Protein AF-A0A6V8NMH9-F1 (afdb_monomer_lite)

Foldseek 3Di:
DFDWDAAPQVRDIDGPDHQLRNQVVVVHHSDDDDPPHPVVVVVVVVVVVVVVVVVVVVVVVVVVVVVVVDDDPPDDD

pLDDT: mean 77.18, std 13.28, range [45.22, 97.69]

Organism: NCBI:txid2754717

Sequence (77 aa):
MAHKVYCPVCGIVHEKTACPSQRIAAGEPPYGYPDSSPIKESVKELTLAVRELALQIELLREELKRFMKEPGKNSTD

Structure (mmCIF, N/CA/C/O backbone):
data_AF-A0A6V8NMH9-F1
#
_entry.id   AF-A0A6V8NMH9-F1
#
loop_
_atom_site.group_PDB
_atom_site.id
_atom_site.type_symbol
_atom_site.label_atom_id
_atom_site.label_alt_id
_atom_site.label_comp_id
_atom_site.label_asym_id
_atom_site.label_entity_id
_atom_site.label_seq_id
_atom_site.pdbx_PDB_ins_code
_atom_site.Cartn_x
_atom_site.Cartn_y
_atom_site.Cartn_z
_atom_site.occupancy
_atom_site.B_iso_or_equiv
_atom_site.auth_seq_id
_atom_site.auth_comp_id
_atom_site.auth_asym_id
_atom_site.auth_atom_id
_atom_site.pdbx_PDB_model_num
ATOM 1 N N . MET A 1 1 ? 13.895 0.179 -36.071 1.00 48.78 1 MET A N 1
ATOM 2 C CA . MET A 1 1 ? 12.475 0.584 -35.945 1.00 48.78 1 MET A CA 1
ATOM 3 C C . MET A 1 1 ? 12.013 0.330 -34.513 1.00 48.78 1 MET A C 1
ATOM 5 O O . MET A 1 1 ? 12.295 -0.742 -33.989 1.00 48.78 1 MET A O 1
ATOM 9 N N . ALA A 1 2 ? 11.401 1.310 -33.841 1.00 56.75 2 ALA A N 1
ATOM 10 C CA . ALA A 1 2 ? 10.862 1.135 -32.489 1.00 56.75 2 ALA A CA 1
ATOM 11 C C . ALA A 1 2 ? 9.410 0.628 -32.562 1.00 56.75 2 ALA A C 1
ATOM 13 O O . ALA A 1 2 ? 8.587 1.237 -33.240 1.00 56.75 2 ALA A O 1
ATOM 14 N N . HIS A 1 3 ? 9.102 -0.494 -31.902 1.00 62.31 3 HIS A N 1
ATOM 15 C CA . HIS A 1 3 ? 7.734 -1.015 -31.817 1.00 62.31 3 HIS A CA 1
ATOM 16 C C . HIS A 1 3 ? 6.899 -0.136 -30.874 1.00 62.31 3 HIS A C 1
ATOM 18 O O . HIS A 1 3 ? 7.260 0.052 -29.710 1.00 62.31 3 HIS A O 1
ATOM 24 N N . LYS A 1 4 ? 5.796 0.407 -31.397 1.00 75.19 4 LYS A N 1
ATOM 25 C CA . LYS A 1 4 ? 4.815 1.219 -30.669 1.00 75.19 4 LYS A CA 1
ATOM 26 C C . LYS A 1 4 ? 3.653 0.335 -30.205 1.00 75.19 4 LYS A C 1
ATOM 28 O O . LYS A 1 4 ? 3.124 -0.425 -31.010 1.00 75.19 4 LYS A O 1
ATOM 33 N N . VAL A 1 5 ? 3.266 0.431 -28.933 1.00 72.62 5 VAL A N 1
ATOM 34 C CA . VAL A 1 5 ? 2.188 -0.364 -28.316 1.00 72.62 5 VAL A CA 1
ATOM 35 C C . VAL A 1 5 ? 1.147 0.575 -27.707 1.00 72.62 5 VAL A C 1
ATOM 37 O O . VAL A 1 5 ? 1.492 1.504 -26.979 1.00 72.62 5 VAL A O 1
ATOM 40 N N . TYR A 1 6 ? -0.130 0.348 -28.012 1.00 78.56 6 TYR A N 1
ATOM 41 C CA . TYR A 1 6 ? -1.244 1.093 -27.422 1.00 78.56 6 TYR A CA 1
ATOM 42 C C . TYR A 1 6 ? -1.510 0.627 -25.981 1.00 78.56 6 TYR A C 1
ATOM 44 O O . TYR A 1 6 ? -1.655 -0.571 -25.739 1.00 78.56 6 TYR A O 1
ATOM 52 N N . CYS A 1 7 ? -1.583 1.562 -25.028 1.00 77.25 7 CYS A N 1
ATOM 53 C CA . CYS A 1 7 ? -1.931 1.283 -23.634 1.00 77.25 7 CYS A 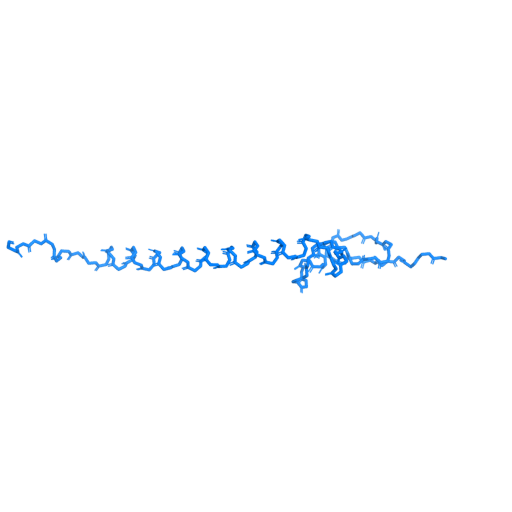CA 1
ATOM 54 C C . CYS A 1 7 ? -3.437 1.553 -23.412 1.00 77.25 7 CYS A C 1
ATOM 56 O O . CYS A 1 7 ? -3.835 2.715 -23.336 1.00 77.25 7 CYS A O 1
ATOM 58 N N . PRO A 1 8 ? -4.293 0.518 -23.254 1.00 74.25 8 PRO A N 1
ATOM 59 C CA . PRO A 1 8 ? -5.734 0.695 -23.034 1.00 74.25 8 PRO A CA 1
ATOM 60 C C . PRO A 1 8 ? -6.073 1.282 -21.656 1.00 74.25 8 PRO A C 1
ATOM 62 O O . PRO A 1 8 ? -7.216 1.643 -21.412 1.00 74.25 8 PRO A O 1
ATOM 65 N N . VAL A 1 9 ? -5.091 1.379 -20.753 1.00 72.38 9 VAL A N 1
ATOM 66 C CA . VAL A 1 9 ? -5.277 1.929 -19.404 1.00 72.38 9 VAL A CA 1
ATOM 67 C C . VAL A 1 9 ? -5.199 3.459 -19.401 1.00 72.38 9 VAL A C 1
ATOM 69 O O . VAL A 1 9 ? -5.958 4.099 -18.684 1.00 72.38 9 VAL A O 1
ATOM 72 N N . CYS A 1 10 ? -4.307 4.061 -20.197 1.00 79.62 10 CYS A N 1
ATOM 73 C CA . CYS A 1 10 ? -4.160 5.522 -20.272 1.00 79.62 10 CYS A CA 1
ATOM 74 C C . CYS A 1 10 ? -4.549 6.123 -21.635 1.00 79.62 10 CYS A C 1
ATOM 76 O O . CYS A 1 10 ? -4.583 7.342 -21.769 1.00 79.62 10 CYS A O 1
ATOM 78 N N . GLY A 1 11 ? -4.834 5.295 -22.646 1.00 78.88 11 GLY A N 1
ATOM 79 C CA . GLY A 1 11 ? -5.258 5.734 -23.978 1.00 78.88 11 GLY A CA 1
ATOM 80 C C . GLY A 1 11 ? -4.138 6.273 -24.876 1.00 78.88 11 GLY A C 1
ATOM 81 O O . GLY A 1 11 ? -4.434 6.839 -25.926 1.00 78.88 11 GLY A O 1
ATOM 82 N N . ILE A 1 12 ? -2.865 6.106 -24.496 1.00 80.06 12 ILE A N 1
ATOM 83 C CA . ILE A 1 12 ? -1.695 6.640 -25.213 1.00 80.06 12 ILE A CA 1
ATOM 84 C C . ILE A 1 12 ? -0.887 5.499 -25.853 1.00 80.06 12 ILE A C 1
ATOM 86 O O . ILE A 1 12 ? -0.867 4.364 -25.373 1.00 80.06 12 ILE A O 1
ATOM 90 N N . VAL A 1 13 ? -0.218 5.792 -26.972 1.00 77.88 13 VAL A N 1
ATOM 91 C CA . VAL A 1 13 ? 0.714 4.874 -27.641 1.00 77.88 13 VAL A CA 1
ATOM 92 C C . VAL A 1 13 ? 2.130 5.094 -27.105 1.00 77.88 13 VAL A C 1
ATOM 94 O O . VAL A 1 13 ? 2.660 6.199 -27.196 1.00 77.88 13 VAL A O 1
ATOM 97 N N . HIS A 1 14 ? 2.759 4.037 -26.589 1.00 72.81 14 HIS A N 1
ATOM 98 C CA . HIS A 1 14 ? 4.098 4.077 -25.996 1.00 72.81 14 HIS A CA 1
ATOM 99 C C . HIS A 1 14 ? 5.130 3.365 -26.873 1.00 72.81 14 HIS A C 1
ATOM 101 O O . HIS A 1 14 ? 4.821 2.382 -27.549 1.00 72.81 14 HIS A O 1
ATOM 107 N N . GLU A 1 15 ? 6.377 3.835 -26.851 1.00 66.25 15 GLU A N 1
ATOM 108 C CA . GLU A 1 15 ? 7.496 3.136 -27.483 1.00 66.25 15 GLU A CA 1
ATOM 109 C C . GLU A 1 15 ? 8.052 2.079 -26.514 1.00 66.25 15 GLU A C 1
ATOM 111 O O . GLU A 1 15 ? 8.677 2.397 -25.508 1.00 66.25 15 GLU A O 1
ATOM 116 N N . LYS A 1 16 ? 7.814 0.803 -26.840 1.00 63.41 16 LYS A N 1
ATOM 117 C CA . LYS A 1 16 ? 8.394 -0.414 -26.237 1.00 63.41 16 LYS A CA 1
ATOM 118 C C . LYS A 1 16 ? 8.098 -0.770 -24.771 1.00 63.41 16 LYS A C 1
ATOM 120 O O . LYS A 1 16 ? 8.247 -1.946 -24.451 1.00 63.41 16 LYS A O 1
ATOM 125 N N . THR A 1 17 ? 7.697 0.141 -23.889 1.00 63.69 17 THR A N 1
ATOM 126 C CA . THR A 1 17 ? 7.494 -0.176 -22.459 1.00 63.69 17 THR A CA 1
ATOM 127 C C . THR A 1 17 ? 6.030 -0.111 -22.037 1.00 63.69 17 THR A C 1
ATOM 129 O O . THR A 1 17 ? 5.273 0.741 -22.504 1.00 63.69 17 THR A O 1
ATOM 132 N N . ALA A 1 18 ? 5.625 -1.025 -21.144 1.00 64.38 18 ALA A N 1
ATOM 133 C CA . ALA A 1 18 ? 4.333 -0.934 -20.474 1.00 64.38 18 ALA A CA 1
ATOM 134 C C . ALA A 1 18 ? 4.246 0.427 -19.773 1.00 64.38 18 ALA A C 1
ATOM 136 O O . ALA A 1 18 ? 5.139 0.795 -19.002 1.00 64.38 18 ALA A O 1
ATOM 137 N N . CYS A 1 19 ? 3.189 1.180 -20.080 1.00 74.94 19 CYS A N 1
ATOM 138 C CA . CYS A 1 19 ? 2.941 2.488 -19.486 1.00 74.94 19 CYS A CA 1
ATOM 139 C C . CYS A 1 19 ? 2.874 2.324 -17.951 1.00 74.94 19 CYS A C 1
ATOM 141 O O . CYS A 1 19 ? 2.377 1.295 -17.480 1.00 74.94 19 CYS A O 1
ATOM 143 N N . PRO A 1 20 ? 3.317 3.301 -17.140 1.00 73.88 20 PRO A N 1
ATOM 144 C CA . PRO A 1 20 ? 3.281 3.181 -15.679 1.00 73.88 20 PRO A CA 1
ATOM 145 C C . PRO A 1 20 ? 1.920 2.733 -15.126 1.00 73.88 20 PRO A C 1
ATOM 147 O O . PRO A 1 20 ? 1.855 1.914 -14.215 1.00 73.88 20 PRO A O 1
ATOM 150 N N . SER A 1 21 ? 0.827 3.190 -15.744 1.00 73.12 21 SER A N 1
ATOM 151 C CA . SER A 1 21 ? -0.541 2.803 -15.391 1.00 73.12 21 SER A CA 1
ATOM 152 C C . SER A 1 21 ? -0.851 1.319 -15.635 1.00 73.12 21 SER A C 1
ATOM 154 O O . SER A 1 21 ? -1.522 0.704 -14.812 1.00 73.12 21 SER A O 1
ATOM 156 N N . GLN A 1 22 ? -0.349 0.716 -16.720 1.00 74.56 22 GLN A N 1
ATOM 157 C CA . GLN A 1 22 ? -0.482 -0.729 -16.970 1.00 74.56 22 GLN A CA 1
ATOM 158 C C . GLN A 1 22 ? 0.257 -1.543 -15.914 1.00 74.56 22 GLN A C 1
ATOM 160 O O . GLN A 1 22 ? -0.234 -2.578 -15.476 1.00 74.56 22 GLN A O 1
ATOM 165 N N . ARG A 1 23 ? 1.429 -1.063 -15.495 1.00 75.88 23 ARG A N 1
ATOM 166 C CA . ARG A 1 23 ? 2.258 -1.749 -14.505 1.00 75.88 23 ARG A CA 1
ATOM 167 C C . ARG A 1 23 ? 1.613 -1.718 -13.127 1.00 75.88 23 ARG A C 1
ATOM 169 O O . ARG A 1 23 ? 1.464 -2.768 -12.518 1.00 75.88 23 ARG A O 1
ATOM 176 N N . ILE A 1 24 ? 1.094 -0.561 -12.712 1.00 73.50 24 ILE A N 1
ATOM 177 C CA . ILE A 1 24 ? 0.303 -0.435 -11.478 1.00 73.50 24 ILE A CA 1
ATOM 178 C C . ILE A 1 24 ? -0.911 -1.374 -11.506 1.00 73.50 24 ILE A C 1
ATOM 180 O O . ILE A 1 24 ? -1.156 -2.079 -10.531 1.00 73.50 24 ILE A O 1
ATOM 184 N N . ALA A 1 25 ? -1.645 -1.426 -12.624 1.00 72.38 25 ALA A N 1
ATOM 185 C CA . ALA A 1 25 ? -2.795 -2.320 -12.768 1.00 72.38 25 ALA A CA 1
ATOM 186 C C . ALA A 1 25 ? -2.414 -3.811 -12.669 1.00 72.38 25 ALA A C 1
ATOM 188 O O . ALA A 1 25 ? -3.215 -4.617 -12.205 1.00 72.38 25 ALA A O 1
ATOM 189 N N . ALA A 1 26 ? -1.190 -4.172 -13.062 1.00 73.06 26 ALA A N 1
ATOM 190 C CA . ALA A 1 26 ? -0.634 -5.517 -12.929 1.00 73.06 26 ALA A CA 1
ATOM 191 C C . ALA A 1 26 ? 0.010 -5.794 -11.552 1.00 73.06 26 ALA A C 1
ATOM 193 O O . ALA A 1 26 ? 0.526 -6.887 -11.329 1.00 73.06 26 ALA A O 1
ATOM 194 N N . GLY A 1 27 ? 0.006 -4.827 -10.626 1.00 70.38 27 GLY A N 1
ATOM 195 C CA . GLY A 1 27 ? 0.688 -4.944 -9.332 1.00 70.38 27 GLY A CA 1
ATOM 196 C C . GLY A 1 27 ? 2.214 -4.812 -9.415 1.00 70.38 27 GLY A C 1
ATOM 197 O O . GLY A 1 27 ? 2.918 -5.146 -8.463 1.00 70.38 27 GLY A O 1
ATOM 198 N N . GLU A 1 28 ? 2.733 -4.323 -10.540 1.00 73.00 28 GLU A N 1
ATOM 199 C CA . GLU A 1 28 ? 4.147 -4.031 -10.747 1.00 73.00 28 GLU A CA 1
ATOM 200 C C . GLU A 1 28 ? 4.495 -2.571 -10.403 1.00 73.00 28 GLU A C 1
ATOM 202 O O . GLU A 1 28 ? 3.642 -1.679 -10.474 1.00 73.00 28 GLU A O 1
ATOM 207 N N . PRO A 1 29 ? 5.775 -2.274 -10.107 1.00 70.19 29 PRO A N 1
ATOM 208 C CA . PRO A 1 29 ? 6.238 -0.901 -9.958 1.00 70.19 29 PRO A CA 1
ATOM 209 C C . PRO A 1 29 ? 5.977 -0.061 -11.223 1.00 70.19 29 PRO A C 1
ATOM 211 O O . PRO A 1 29 ? 6.190 -0.547 -12.337 1.00 70.19 29 PRO A O 1
ATOM 214 N N . PRO A 1 30 ? 5.606 1.227 -11.089 1.00 67.81 30 PRO A N 1
ATOM 215 C CA . PRO A 1 30 ? 5.291 2.095 -12.227 1.00 67.81 30 PRO A CA 1
ATOM 216 C C . PRO A 1 30 ? 6.469 2.295 -13.191 1.00 67.81 30 PRO A C 1
ATOM 218 O O . PRO A 1 30 ? 6.262 2.507 -14.384 1.00 67.81 30 PRO A O 1
ATOM 221 N N . TYR A 1 31 ? 7.707 2.173 -12.707 1.00 71.25 31 TYR A N 1
ATOM 222 C CA . TYR A 1 31 ? 8.923 2.333 -13.505 1.00 71.25 31 TYR A CA 1
ATOM 223 C C . TYR A 1 31 ? 9.786 1.079 -13.460 1.00 71.25 31 TYR A C 1
ATOM 225 O O . TYR A 1 31 ? 9.754 0.307 -12.499 1.00 71.25 31 TYR A O 1
ATOM 233 N N . GLY A 1 32 ? 10.444 0.779 -14.582 1.00 62.75 32 GLY A N 1
ATOM 234 C CA . GLY A 1 32 ? 11.272 -0.416 -14.717 1.00 62.75 32 GLY A CA 1
ATOM 235 C C . GLY A 1 32 ? 12.559 -0.163 -13.967 1.00 62.75 32 GLY A C 1
ATOM 236 O O . GLY A 1 32 ? 13.443 0.498 -14.499 1.00 62.75 32 GLY A O 1
ATOM 237 N N . TYR A 1 33 ? 12.643 -0.617 -12.722 1.00 64.81 33 TYR A N 1
ATOM 238 C CA . TYR A 1 33 ? 13.890 -0.541 -11.982 1.00 64.81 33 TYR A CA 1
ATOM 239 C C . TYR A 1 33 ? 14.758 -1.738 -12.383 1.00 64.81 33 TYR A C 1
ATOM 241 O O . TYR A 1 33 ? 14.248 -2.861 -12.375 1.00 64.81 33 TYR A O 1
ATOM 249 N N . PRO A 1 34 ? 16.038 -1.537 -12.745 1.00 64.56 34 PRO A N 1
ATOM 250 C CA . PRO A 1 34 ? 16.960 -2.657 -12.889 1.00 64.56 34 PRO A CA 1
ATOM 251 C C . PRO A 1 34 ? 17.005 -3.444 -11.575 1.00 64.56 34 PRO A C 1
ATOM 253 O O . PRO A 1 34 ? 16.837 -2.866 -10.501 1.00 64.56 34 PRO A O 1
ATOM 256 N N . ASP A 1 35 ? 17.223 -4.757 -11.647 1.00 66.50 35 ASP A N 1
ATOM 257 C CA . ASP A 1 35 ? 17.111 -5.642 -10.478 1.00 66.50 35 ASP A CA 1
ATOM 258 C C . ASP A 1 35 ? 18.065 -5.291 -9.328 1.00 66.50 35 ASP A C 1
ATOM 260 O O . ASP A 1 35 ? 17.768 -5.601 -8.178 1.00 66.50 35 ASP A O 1
ATOM 264 N N . SER A 1 36 ? 19.162 -4.590 -9.618 1.00 68.44 36 SER A N 1
ATOM 265 C CA . SER A 1 36 ? 20.127 -4.068 -8.644 1.00 68.44 36 SER A CA 1
ATOM 266 C C . SER A 1 36 ? 19.811 -2.655 -8.134 1.00 68.44 36 SER A C 1
ATOM 268 O O . SER A 1 36 ? 20.621 -2.062 -7.422 1.00 68.44 36 SER A O 1
ATOM 270 N N . SER A 1 37 ? 18.675 -2.068 -8.517 1.00 68.75 37 SER A N 1
ATOM 271 C CA . SER A 1 37 ? 18.346 -0.699 -8.133 1.00 68.75 37 SER A CA 1
ATOM 272 C C . SER A 1 37 ? 18.034 -0.620 -6.635 1.00 68.75 37 SER A C 1
ATOM 274 O O . SER A 1 37 ? 17.106 -1.298 -6.185 1.00 68.75 37 SER A O 1
ATOM 276 N N . PRO A 1 38 ? 18.698 0.268 -5.873 1.00 71.00 38 PRO A N 1
ATOM 277 C CA . PRO A 1 38 ? 18.371 0.494 -4.463 1.00 71.00 38 PRO A CA 1
ATOM 278 C C . PRO A 1 38 ? 16.914 0.942 -4.266 1.00 71.00 38 PRO A C 1
ATOM 280 O O . PRO A 1 38 ? 16.321 0.689 -3.225 1.00 71.00 38 PRO A O 1
ATOM 283 N N . ILE A 1 39 ? 16.294 1.518 -5.303 1.00 74.69 39 ILE A N 1
ATOM 284 C CA . ILE A 1 39 ? 14.886 1.923 -5.290 1.00 74.69 39 ILE A CA 1
ATOM 285 C C . ILE A 1 39 ? 13.956 0.708 -5.147 1.00 74.69 39 ILE A C 1
ATOM 287 O O . ILE A 1 39 ? 12.911 0.819 -4.513 1.00 74.69 39 ILE A O 1
ATOM 291 N N . LYS A 1 40 ? 14.318 -0.461 -5.693 1.00 70.69 40 LYS A N 1
ATOM 292 C CA . LYS A 1 40 ? 13.484 -1.671 -5.618 1.00 70.69 40 LYS A CA 1
ATOM 293 C C . LYS A 1 40 ? 13.348 -2.164 -4.177 1.00 70.69 40 LYS A C 1
ATOM 295 O O . LYS A 1 40 ? 12.237 -2.491 -3.760 1.00 70.69 40 LYS A O 1
ATOM 300 N N . GLU A 1 41 ? 14.447 -2.169 -3.421 1.00 77.12 41 GLU A N 1
ATOM 301 C CA . GLU A 1 41 ? 14.413 -2.561 -2.009 1.00 77.12 41 GLU A CA 1
ATOM 302 C C . GLU A 1 41 ? 13.669 -1.513 -1.177 1.00 77.12 41 GLU A C 1
ATOM 304 O O . GLU A 1 41 ? 12.748 -1.871 -0.451 1.00 77.12 41 GLU A O 1
ATOM 309 N N . SER A 1 42 ? 13.933 -0.217 -1.387 1.00 82.38 42 SER A N 1
ATOM 310 C CA . SER A 1 42 ? 13.203 0.847 -0.682 1.00 82.3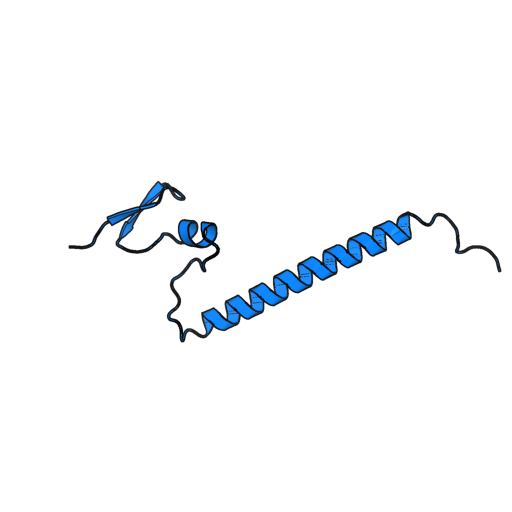8 42 SER A CA 1
ATOM 311 C C . SER A 1 42 ? 11.692 0.826 -0.954 1.00 82.38 42 SER A C 1
ATOM 313 O O . SER A 1 42 ? 10.895 1.050 -0.047 1.00 82.38 42 SER A O 1
ATOM 315 N N . VAL A 1 43 ? 11.257 0.528 -2.186 1.00 82.62 43 VAL A N 1
ATOM 316 C CA . VAL A 1 43 ? 9.825 0.391 -2.522 1.00 82.62 43 VAL A CA 1
ATOM 317 C C . VAL A 1 43 ? 9.212 -0.829 -1.835 1.00 82.62 43 VAL A C 1
ATOM 319 O O . VAL A 1 43 ? 8.072 -0.762 -1.372 1.00 82.62 43 VAL A O 1
ATOM 322 N N . LYS A 1 44 ? 9.947 -1.941 -1.742 1.00 81.06 44 LYS A N 1
ATOM 323 C CA . LYS A 1 44 ? 9.497 -3.148 -1.043 1.00 81.06 44 LYS A CA 1
ATOM 324 C C . LYS A 1 44 ? 9.367 -2.904 0.461 1.00 81.06 44 LYS A C 1
ATOM 326 O O . LYS A 1 44 ? 8.324 -3.234 1.020 1.00 81.06 44 LYS A O 1
ATOM 331 N N . GLU A 1 45 ? 10.361 -2.280 1.087 1.00 86.56 45 GLU A N 1
ATOM 332 C CA . GLU A 1 45 ? 10.320 -1.878 2.499 1.00 86.56 45 GLU A CA 1
ATOM 333 C C . GLU A 1 45 ? 9.138 -0.944 2.777 1.00 86.56 45 GLU A C 1
ATOM 335 O O . GLU A 1 45 ? 8.337 -1.210 3.672 1.00 86.56 45 GLU A O 1
ATOM 340 N N . LEU A 1 46 ? 8.954 0.089 1.947 1.00 88.88 46 LEU A N 1
ATOM 341 C CA . LEU A 1 46 ? 7.820 1.004 2.062 1.00 88.88 46 LEU A CA 1
ATOM 342 C C . LEU A 1 46 ? 6.479 0.272 1.912 1.00 88.88 46 LEU A C 1
ATOM 344 O O . LEU A 1 46 ? 5.543 0.528 2.665 1.00 88.88 46 LEU A O 1
ATOM 348 N N . THR A 1 47 ? 6.382 -0.663 0.966 1.00 86.19 47 THR A N 1
ATOM 349 C CA . THR A 1 47 ? 5.164 -1.458 0.750 1.00 86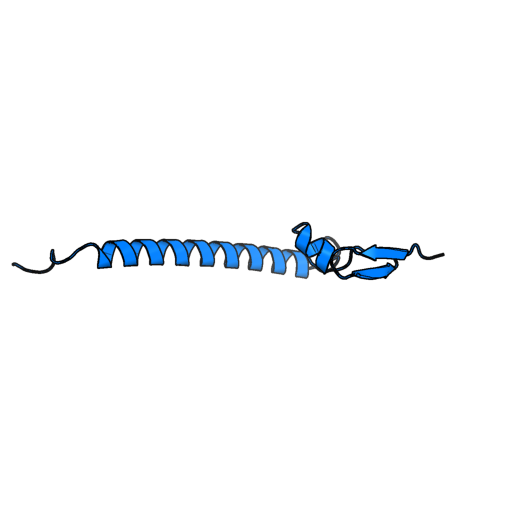.19 47 THR A CA 1
ATOM 350 C C . THR A 1 47 ? 4.835 -2.320 1.968 1.00 86.19 47 THR A C 1
ATOM 352 O O . THR A 1 47 ? 3.667 -2.421 2.346 1.00 86.19 47 THR A O 1
ATOM 355 N N . LEU A 1 48 ? 5.842 -2.935 2.592 1.00 92.25 48 LEU A N 1
ATOM 356 C CA . LEU A 1 48 ? 5.664 -3.714 3.817 1.00 92.25 48 LEU A CA 1
ATOM 357 C C . LEU A 1 48 ? 5.219 -2.823 4.979 1.00 92.25 48 LEU A C 1
ATOM 359 O O . LEU A 1 48 ? 4.230 -3.150 5.631 1.00 92.25 48 LEU A O 1
ATOM 363 N N . ALA A 1 49 ? 5.863 -1.669 5.166 1.00 92.75 49 ALA A N 1
ATOM 364 C CA . ALA A 1 49 ? 5.488 -0.709 6.201 1.00 92.75 49 ALA A CA 1
ATOM 365 C C . ALA A 1 49 ? 4.036 -0.229 6.036 1.00 92.75 49 ALA A C 1
ATOM 367 O O . ALA A 1 49 ? 3.266 -0.234 6.990 1.00 92.75 49 ALA A O 1
ATOM 368 N N . VAL A 1 50 ? 3.614 0.114 4.813 1.00 94.94 50 VAL A N 1
ATOM 369 C CA . VAL A 1 50 ? 2.227 0.532 4.540 1.00 94.94 50 VAL A CA 1
ATOM 370 C C . VAL A 1 50 ? 1.226 -0.581 4.867 1.00 94.94 50 VAL A C 1
ATOM 372 O O . VAL A 1 50 ? 0.169 -0.300 5.434 1.00 94.94 50 VAL A O 1
ATOM 375 N N . ARG A 1 51 ? 1.543 -1.843 4.547 1.00 92.31 51 ARG A N 1
ATOM 376 C CA . ARG A 1 51 ? 0.688 -2.991 4.900 1.00 92.31 51 ARG A CA 1
ATOM 377 C C . ARG A 1 51 ? 0.588 -3.184 6.410 1.00 92.31 51 ARG A C 1
ATOM 379 O O . ARG A 1 51 ? -0.506 -3.424 6.910 1.00 92.31 51 ARG A O 1
ATOM 386 N N . GLU A 1 52 ? 1.700 -3.059 7.127 1.00 97.19 52 GLU A N 1
ATOM 387 C CA . GLU A 1 52 ? 1.719 -3.161 8.586 1.0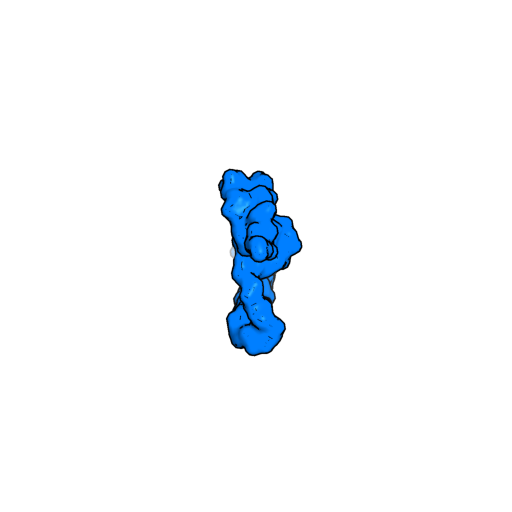0 97.19 52 GLU A CA 1
ATOM 388 C C . GLU A 1 52 ? 0.893 -2.046 9.240 1.00 97.19 52 GLU A C 1
ATOM 390 O O . GLU A 1 52 ? 0.035 -2.333 10.075 1.00 97.19 52 GLU A O 1
ATOM 395 N N . LEU A 1 53 ? 1.057 -0.793 8.795 1.00 97.44 53 LEU A N 1
ATOM 396 C CA . LEU A 1 53 ? 0.237 0.325 9.268 1.00 97.44 53 LEU A CA 1
ATOM 397 C C . LEU A 1 53 ? -1.257 0.093 9.007 1.00 97.44 53 LEU A C 1
ATOM 399 O O . LEU A 1 53 ? -2.081 0.388 9.871 1.00 97.44 53 LEU A O 1
ATOM 403 N N . ALA A 1 54 ? -1.625 -0.440 7.839 1.00 95.56 54 ALA A N 1
ATOM 404 C CA . ALA A 1 54 ? -3.022 -0.734 7.524 1.00 95.56 54 ALA A CA 1
ATOM 405 C C . ALA A 1 54 ? -3.628 -1.751 8.508 1.00 95.56 54 ALA A C 1
ATOM 407 O O . ALA A 1 54 ? -4.718 -1.516 9.029 1.00 95.56 54 ALA A O 1
ATOM 408 N N . LEU A 1 55 ? -2.895 -2.825 8.826 1.00 97.12 55 LEU A N 1
ATOM 409 C CA . LEU A 1 55 ? -3.320 -3.823 9.814 1.00 97.12 55 LEU A CA 1
ATOM 410 C C . LEU A 1 55 ? -3.446 -3.223 11.220 1.00 97.12 55 LEU A C 1
ATOM 412 O O . LEU A 1 55 ? -4.426 -3.483 11.915 1.00 97.12 55 LEU A O 1
ATOM 416 N N . GLN A 1 56 ? -2.496 -2.382 11.636 1.00 97.69 56 GLN A N 1
ATOM 417 C CA . GLN A 1 56 ? -2.563 -1.696 12.931 1.00 97.69 56 GLN A CA 1
ATOM 418 C C . GLN A 1 56 ? -3.792 -0.781 13.029 1.00 97.69 56 GLN A C 1
ATOM 420 O O . GLN A 1 56 ? -4.477 -0.768 14.050 1.00 97.69 56 GLN A O 1
ATOM 425 N N . ILE A 1 57 ? -4.122 -0.057 11.956 1.00 97.62 57 ILE A N 1
ATOM 426 C CA . ILE A 1 57 ? -5.328 0.779 11.894 1.00 97.62 57 ILE A CA 1
ATOM 427 C C . ILE A 1 57 ? -6.596 -0.078 12.015 1.00 97.62 57 ILE A C 1
ATOM 429 O O . ILE A 1 57 ? -7.540 0.325 12.695 1.00 97.62 57 ILE A O 1
ATOM 433 N N . GLU A 1 58 ? -6.646 -1.246 11.373 1.00 97.31 58 GLU A N 1
ATOM 434 C CA . GLU A 1 58 ? -7.781 -2.169 11.495 1.00 97.31 58 GLU A CA 1
ATOM 435 C C . GLU A 1 58 ? -7.937 -2.710 12.919 1.00 97.31 58 GLU A C 1
ATOM 437 O O . GLU A 1 58 ? -9.049 -2.698 13.450 1.00 97.31 58 GLU A O 1
ATOM 442 N N . LEU A 1 59 ? -6.836 -3.093 13.570 1.00 97.12 59 LEU A N 1
ATOM 443 C CA . LEU A 1 59 ? -6.844 -3.530 14.968 1.00 97.12 59 LEU A CA 1
ATOM 444 C C . LEU A 1 59 ? -7.371 -2.432 15.898 1.00 97.12 59 LEU A C 1
ATOM 446 O O . LEU A 1 59 ? -8.310 -2.674 16.656 1.00 97.12 59 LEU A O 1
ATOM 450 N N . LEU A 1 60 ? -6.854 -1.206 15.771 1.00 96.94 60 LEU A N 1
ATOM 451 C CA . LEU A 1 60 ? -7.311 -0.060 16.563 1.00 96.94 60 LEU A CA 1
ATOM 452 C C . LEU A 1 60 ? -8.798 0.243 16.338 1.00 96.94 60 LEU A C 1
ATOM 454 O O . LEU A 1 60 ? -9.520 0.590 17.273 1.00 96.94 60 LEU A O 1
ATOM 458 N N . ARG A 1 61 ? -9.294 0.092 15.104 1.00 96.75 61 ARG A N 1
ATOM 459 C CA . ARG A 1 61 ? -10.725 0.251 14.803 1.00 96.75 61 ARG A CA 1
ATOM 460 C C . ARG A 1 61 ? -11.573 -0.805 15.506 1.00 96.75 61 ARG A C 1
ATOM 462 O O . ARG A 1 61 ? -12.651 -0.471 15.996 1.00 96.75 61 ARG A O 1
ATOM 469 N N . GLU A 1 62 ? -11.124 -2.056 15.555 1.00 95.56 62 GLU A N 1
ATOM 470 C CA . GLU A 1 62 ? -11.838 -3.120 16.267 1.00 95.56 62 GLU A CA 1
ATOM 471 C C . GLU A 1 62 ? -11.804 -2.927 17.787 1.00 95.56 62 GLU A C 1
ATOM 473 O O . GLU A 1 62 ? -12.831 -3.101 18.445 1.00 95.56 62 GLU A O 1
ATOM 478 N N . GLU A 1 63 ? -10.677 -2.495 18.351 1.00 94.75 63 GLU A N 1
ATOM 479 C CA . GLU A 1 63 ? -10.573 -2.134 19.770 1.00 94.75 63 GLU A CA 1
ATOM 480 C C . GLU A 1 63 ? -11.515 -0.985 20.132 1.00 94.75 63 GLU A C 1
ATOM 482 O O . GLU A 1 63 ? -12.286 -1.096 21.086 1.00 94.75 63 GLU A O 1
ATOM 487 N N . LEU A 1 64 ? -11.545 0.075 19.319 1.00 94.44 64 LEU A N 1
ATOM 488 C CA . LEU A 1 64 ? -12.459 1.197 19.515 1.00 94.44 64 LEU A CA 1
ATOM 489 C C . LEU A 1 64 ? -13.926 0.748 19.456 1.00 94.44 64 LEU A C 1
ATOM 491 O O . LEU A 1 64 ? -14.739 1.172 20.275 1.00 94.44 64 LEU A O 1
ATOM 495 N N . LYS A 1 65 ? -14.283 -0.147 18.525 1.00 93.00 65 LYS A N 1
ATOM 496 C CA . LYS A 1 65 ? -15.637 -0.722 18.461 1.00 93.00 65 LY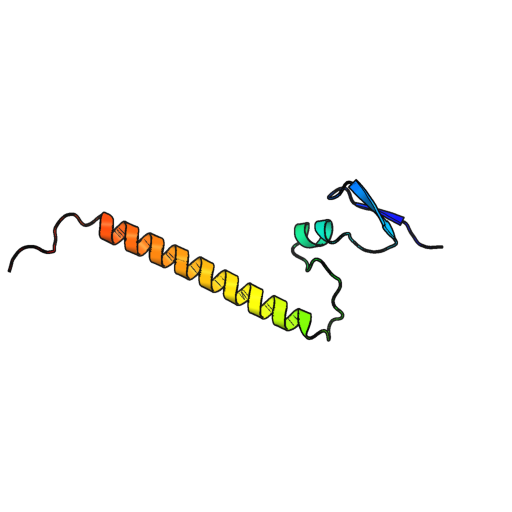S A CA 1
ATOM 497 C C . LYS A 1 65 ? -15.981 -1.524 19.712 1.00 93.00 65 LYS A C 1
ATOM 499 O O . LYS A 1 65 ? -17.124 -1.451 20.153 1.00 93.00 65 LYS A O 1
ATOM 504 N N . ARG A 1 66 ? -15.041 -2.301 20.262 1.00 91.19 66 ARG A N 1
ATOM 505 C CA . ARG A 1 66 ? -15.250 -3.048 21.515 1.00 91.19 66 ARG A CA 1
ATOM 506 C C . ARG A 1 66 ? -15.460 -2.094 22.682 1.00 91.19 66 ARG A C 1
ATOM 508 O O . ARG A 1 66 ? -16.453 -2.238 23.381 1.00 91.19 66 ARG A O 1
ATOM 515 N N . PHE A 1 67 ? -14.607 -1.080 22.805 1.00 88.81 67 PHE A N 1
ATOM 516 C CA . PHE A 1 67 ? -14.729 -0.047 23.830 1.00 88.81 67 PHE A CA 1
ATOM 517 C C . PHE A 1 67 ? -16.091 0.659 23.771 1.00 88.81 67 PHE A C 1
ATOM 519 O O . PHE A 1 67 ? -16.792 0.750 24.772 1.00 88.81 67 PHE A O 1
ATOM 526 N N . MET A 1 68 ? -16.532 1.081 22.580 1.00 87.56 68 MET A N 1
ATOM 527 C CA . MET A 1 68 ? -17.848 1.714 22.406 1.00 87.56 68 MET A CA 1
ATOM 528 C C . MET A 1 68 ? -19.033 0.756 22.624 1.00 87.56 68 MET A C 1
ATOM 530 O O . MET A 1 68 ? -20.148 1.215 22.864 1.00 87.56 68 MET A O 1
ATOM 534 N N . LYS A 1 69 ? -18.825 -0.564 22.517 1.00 82.06 69 LYS A N 1
ATOM 535 C CA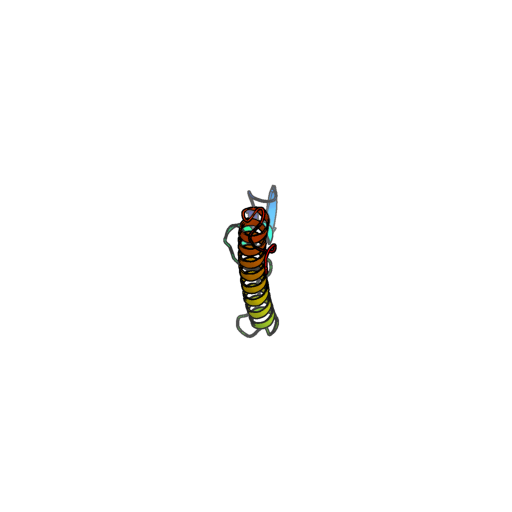 . LYS A 1 69 ? -19.845 -1.597 22.764 1.00 82.06 69 LYS A CA 1
ATOM 536 C C . LYS A 1 69 ? -19.953 -2.016 24.229 1.00 82.06 69 LYS A C 1
ATOM 538 O O . LYS A 1 69 ? -20.852 -2.796 24.535 1.00 82.06 69 LYS A O 1
ATOM 543 N N . GLU A 1 70 ? -19.102 -1.512 25.120 1.00 67.31 70 GLU A N 1
ATOM 544 C CA . GLU A 1 70 ? -19.226 -1.710 26.565 1.00 67.31 70 GLU A CA 1
ATOM 545 C C . GLU A 1 70 ? -19.858 -0.475 27.234 1.00 67.31 70 GLU A C 1
ATOM 547 O O . GLU A 1 70 ? -19.153 0.353 27.816 1.00 67.31 70 GLU A O 1
ATOM 552 N N . PRO A 1 71 ? -21.196 -0.315 27.210 1.00 58.06 71 PRO A N 1
ATOM 553 C CA . PRO A 1 71 ? -21.843 0.626 28.103 1.00 58.06 71 PRO A CA 1
ATOM 554 C C . PRO A 1 71 ? -21.766 0.062 29.532 1.00 58.06 71 PRO A C 1
ATOM 556 O O . PRO A 1 71 ? -22.539 -0.814 29.910 1.00 58.06 71 PRO A O 1
ATOM 559 N N . GLY A 1 72 ? -20.825 0.568 30.334 1.00 60.38 72 GLY A N 1
ATOM 560 C CA . GLY A 1 72 ? -20.953 0.569 31.796 1.00 60.38 72 GLY A CA 1
ATOM 561 C C . GLY A 1 72 ? -20.458 -0.659 32.570 1.00 60.38 72 GLY A C 1
ATOM 562 O O . GLY A 1 72 ? -21.184 -1.161 33.420 1.00 60.38 72 GLY A O 1
ATOM 563 N N . LYS A 1 73 ? -19.205 -1.093 32.379 1.00 57.16 73 LYS A N 1
ATOM 564 C CA . LYS A 1 73 ? -18.493 -1.921 33.384 1.00 57.16 73 LYS A CA 1
ATOM 565 C C . LYS A 1 73 ? -17.443 -1.162 34.211 1.00 57.16 73 LYS A C 1
ATOM 567 O O . LYS A 1 73 ? -16.666 -1.786 34.921 1.00 57.16 73 LYS A O 1
ATOM 572 N N . ASN A 1 74 ? -17.464 0.174 34.179 1.00 59.94 74 ASN A N 1
ATOM 573 C CA . ASN A 1 74 ? -16.539 1.027 34.943 1.00 59.94 74 ASN A CA 1
ATOM 574 C C . ASN A 1 74 ? -17.240 1.804 36.074 1.00 59.94 74 ASN A C 1
ATOM 576 O O . ASN A 1 74 ? -16.896 2.952 36.346 1.00 59.94 74 ASN A O 1
ATOM 580 N N . SER A 1 75 ? -18.245 1.213 36.717 1.00 64.50 75 SER A N 1
ATOM 581 C CA . SER A 1 75 ? -18.857 1.776 37.925 1.00 64.50 75 SER A CA 1
ATOM 582 C C . SER A 1 75 ? -19.083 0.671 38.953 1.00 64.50 75 SER A C 1
ATOM 584 O O . SER A 1 75 ? -19.651 -0.352 38.578 1.00 64.50 75 SER A O 1
ATOM 586 N N . THR A 1 76 ? -18.674 0.958 40.200 1.00 53.56 76 THR A N 1
ATOM 587 C CA . THR A 1 76 ? -18.654 0.153 41.450 1.00 53.56 76 THR A CA 1
ATOM 588 C C . THR A 1 76 ? -17.556 -0.918 41.469 1.00 53.56 76 THR A C 1
ATOM 590 O O . THR A 1 76 ? -17.581 -1.804 40.622 1.00 53.56 76 THR A O 1
ATOM 593 N N . ASP A 1 77 ? -16.522 -0.872 42.315 1.00 45.22 77 ASP A N 1
ATOM 594 C CA . ASP A 1 77 ? -16.354 -0.372 43.701 1.00 45.22 77 ASP A CA 1
ATOM 595 C C . ASP A 1 77 ? -15.112 0.530 43.867 1.00 45.22 77 ASP A C 1
ATOM 597 O O . ASP A 1 77 ? -14.066 0.216 43.248 1.00 45.22 77 ASP A O 1
#

Radius of gyration: 22.88 Å; chains: 1; bounding box: 42×12×80 Å

Secondary structure (DSSP, 8-state):
-PPEEE-TTTS-EEESS--HHHHHHTTS-SS---TT-HHHHHHHHHHHHHHHHHHHHHHHHHHHHHHHT--SSS---